Protein AF-A0A6P0T2D1-F1 (afdb_monomer_lite)

Sequence (50 aa):
MSLESNGKVDIIRTERGLTISGTRITLYDVMDYLTAEYPPKFIRGLFNLT

Structure (mmCIF, N/CA/C/O backbone):
data_AF-A0A6P0T2D1-F1
#
_entry.id   AF-A0A6P0T2D1-F1
#
loop_
_atom_site.group_PDB
_atom_site.id
_atom_site.type_symbol
_atom_site.label_atom_id
_atom_site.label_alt_id
_atom_site.label_comp_id
_atom_site.label_asym_id
_atom_site.label_entity_id
_atom_site.label_seq_id
_atom_site.pdbx_PDB_ins_code
_atom_site.Cartn_x
_atom_site.Cartn_y
_atom_site.Cartn_z
_atom_site.occupancy
_atom_site.B_iso_or_equiv
_atom_site.auth_seq_id
_atom_site.auth_comp_id
_atom_site.auth_asym_id
_atom_site.auth_atom_id
_atom_site.pdbx_PDB_model_num
ATOM 1 N N . MET A 1 1 ? -24.875 7.689 -7.430 1.00 34.78 1 MET A N 1
ATOM 2 C CA . MET A 1 1 ? -23.646 7.974 -8.199 1.00 34.78 1 MET A CA 1
ATOM 3 C C . MET A 1 1 ? -22.716 6.800 -7.968 1.00 34.78 1 MET A C 1
ATOM 5 O O . MET A 1 1 ? -22.390 6.538 -6.820 1.00 34.78 1 MET A O 1
ATOM 9 N N . SER A 1 2 ? -22.445 6.018 -9.013 1.00 39.12 2 SER A N 1
ATOM 10 C CA . SER A 1 2 ? -21.618 4.810 -8.930 1.00 39.12 2 SER A CA 1
ATOM 11 C C . SER A 1 2 ? -20.177 5.216 -8.619 1.00 39.12 2 SER A C 1
ATOM 13 O O . SER A 1 2 ? -19.569 5.930 -9.412 1.00 39.12 2 SER A O 1
ATOM 15 N N . LEU A 1 3 ? -19.655 4.813 -7.459 1.00 48.88 3 LEU A N 1
ATOM 16 C CA . LEU A 1 3 ? -18.222 4.845 -7.184 1.00 48.88 3 LEU A CA 1
ATOM 17 C C . LEU A 1 3 ? -17.604 3.719 -8.011 1.00 48.88 3 LEU A C 1
ATOM 19 O O . LEU A 1 3 ? -17.512 2.582 -7.556 1.00 48.88 3 LEU A O 1
ATOM 23 N N . GLU A 1 4 ? -17.243 4.018 -9.256 1.00 45.06 4 GLU A N 1
ATOM 24 C CA . GLU A 1 4 ? -16.375 3.132 -10.019 1.00 45.06 4 GLU A CA 1
ATOM 25 C C . GLU A 1 4 ? -15.070 2.988 -9.229 1.00 45.06 4 GLU A C 1
ATOM 27 O O . GLU A 1 4 ? -14.323 3.956 -9.054 1.00 45.06 4 GLU A O 1
ATOM 32 N N . SER A 1 5 ? -14.816 1.794 -8.686 1.00 49.88 5 SER A N 1
ATOM 33 C CA . SER A 1 5 ? -13.575 1.469 -7.988 1.00 49.88 5 SER A CA 1
ATOM 34 C C . SER A 1 5 ? -12.448 1.400 -9.015 1.00 49.88 5 SER A C 1
ATOM 36 O O . SER A 1 5 ? -12.058 0.331 -9.482 1.00 49.88 5 SER A O 1
ATOM 38 N N . ASN A 1 6 ? -11.955 2.561 -9.428 1.00 52.06 6 ASN A N 1
ATOM 39 C CA . ASN A 1 6 ? -10.946 2.686 -10.466 1.00 52.06 6 ASN A CA 1
ATOM 40 C C . ASN A 1 6 ? -9.554 2.352 -9.908 1.00 52.06 6 ASN A C 1
ATOM 42 O O . ASN A 1 6 ? -8.710 3.237 -9.860 1.00 52.06 6 ASN A O 1
ATOM 46 N N . GLY A 1 7 ? -9.347 1.142 -9.364 1.00 55.22 7 GLY A N 1
ATOM 47 C CA . GLY A 1 7 ? -8.066 0.654 -8.810 1.00 55.22 7 GLY A CA 1
ATOM 48 C C . GLY A 1 7 ? -7.344 1.634 -7.873 1.00 55.22 7 GLY A C 1
ATOM 49 O O . GLY A 1 7 ? -6.124 1.590 -7.727 1.00 55.22 7 GLY A O 1
ATOM 50 N N . LYS A 1 8 ? -8.077 2.600 -7.315 1.00 60.78 8 LYS A N 1
ATOM 51 C CA . LYS A 1 8 ? -7.512 3.749 -6.630 1.00 60.78 8 LYS A CA 1
ATOM 52 C C . LYS A 1 8 ? -7.461 3.347 -5.177 1.00 60.78 8 LYS A C 1
ATOM 54 O O . LYS A 1 8 ? -8.495 3.299 -4.520 1.00 60.78 8 LYS A O 1
ATOM 59 N N . VAL A 1 9 ? -6.264 2.996 -4.721 1.00 65.38 9 VAL A N 1
ATOM 60 C CA . VAL A 1 9 ? -5.985 2.812 -3.299 1.00 65.38 9 VAL A CA 1
ATOM 61 C C . VAL A 1 9 ? -6.559 4.021 -2.568 1.00 65.38 9 VAL A C 1
ATOM 63 O O . VAL A 1 9 ? -6.158 5.158 -2.828 1.00 65.38 9 VAL A O 1
ATOM 66 N N . ASP A 1 10 ? -7.557 3.778 -1.726 1.00 80.00 10 ASP A N 1
ATOM 67 C CA . ASP A 1 10 ? -8.280 4.846 -1.056 1.00 80.00 10 ASP A CA 1
ATOM 68 C C . ASP A 1 10 ? -7.377 5.362 0.070 1.00 80.00 10 ASP A C 1
ATOM 70 O O . ASP A 1 10 ? -7.067 4.634 1.012 1.00 80.00 10 ASP A O 1
ATOM 74 N N . ILE A 1 11 ? -6.829 6.568 -0.071 1.00 85.06 11 ILE A N 1
ATOM 75 C CA . ILE A 1 11 ? -5.941 7.151 0.941 1.00 85.06 11 ILE A CA 1
ATOM 76 C C . ILE A 1 11 ? -6.814 7.948 1.902 1.00 85.06 11 ILE A C 1
ATOM 78 O O . ILE A 1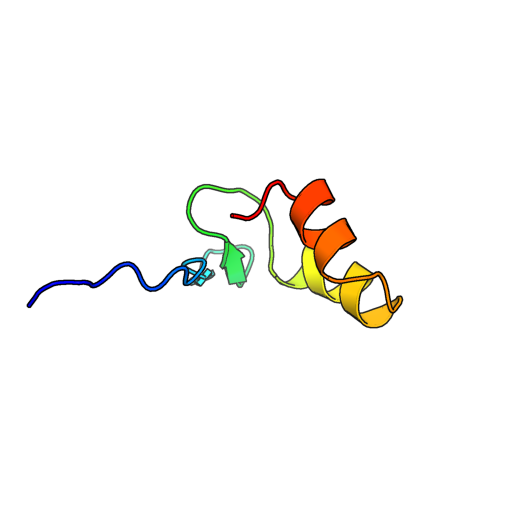 11 ? -7.380 8.977 1.535 1.00 85.06 11 ILE A O 1
ATOM 82 N N . ILE A 1 12 ? -6.892 7.487 3.145 1.00 88.50 12 ILE A N 1
ATOM 83 C CA . ILE A 1 12 ? -7.673 8.116 4.209 1.00 88.50 12 ILE A CA 1
ATOM 84 C C . ILE A 1 12 ? -6.761 8.884 5.161 1.00 88.50 12 ILE A C 1
ATOM 86 O O . ILE A 1 12 ? -5.629 8.485 5.433 1.00 88.50 12 ILE A O 1
ATOM 90 N N . ARG A 1 13 ? -7.250 10.003 5.699 1.00 87.31 13 ARG A N 1
ATOM 91 C CA . ARG A 1 13 ? -6.532 10.754 6.734 1.00 87.31 13 ARG A CA 1
ATOM 92 C C . ARG A 1 13 ? -6.951 10.253 8.112 1.00 87.31 13 ARG A C 1
ATOM 94 O O . ARG A 1 13 ? -8.127 10.300 8.454 1.00 87.31 13 ARG A O 1
ATOM 101 N N . THR A 1 14 ? -5.983 9.803 8.896 1.00 87.44 14 THR A N 1
ATOM 102 C CA . THR A 1 14 ? -6.147 9.363 10.285 1.00 87.44 14 THR A CA 1
ATOM 103 C C . THR A 1 14 ? -5.355 10.277 11.222 1.00 87.44 14 THR A C 1
ATOM 105 O O . THR A 1 14 ? -4.617 11.158 10.773 1.00 87.44 14 THR A O 1
ATOM 108 N N . GLU A 1 15 ? -5.457 10.055 12.533 1.00 87.50 15 GLU A N 1
ATOM 109 C CA . GLU A 1 15 ? -4.635 10.759 13.532 1.00 87.50 15 GLU A CA 1
ATOM 110 C C . GLU A 1 15 ? -3.124 10.540 13.328 1.00 87.50 15 GLU A C 1
ATOM 112 O O . GLU A 1 15 ? -2.317 11.360 13.753 1.00 87.50 15 GLU A O 1
ATOM 117 N N . ARG A 1 16 ? -2.731 9.463 12.632 1.00 81.56 16 ARG A N 1
ATOM 118 C CA . ARG A 1 16 ? -1.331 9.132 12.314 1.00 81.56 16 ARG A CA 1
ATOM 119 C C . ARG A 1 16 ? -0.852 9.729 10.986 1.00 81.56 16 ARG A C 1
ATOM 121 O O . ARG A 1 16 ? 0.314 9.565 10.642 1.00 81.56 16 ARG A O 1
ATOM 128 N N . GLY A 1 17 ? -1.731 10.395 10.235 1.00 88.69 17 GLY A N 1
ATOM 129 C CA . GLY A 1 17 ? -1.428 10.976 8.927 1.00 88.69 17 GLY A CA 1
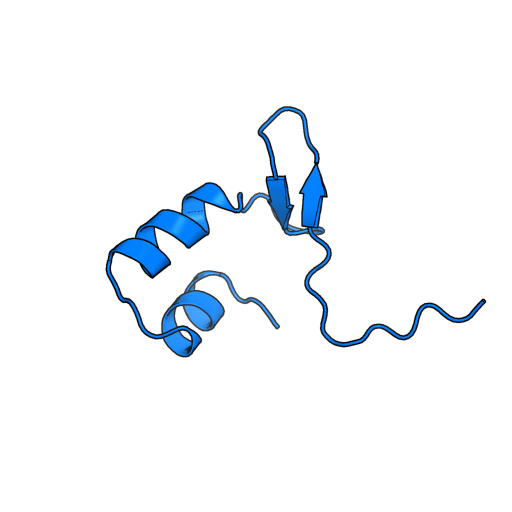ATOM 130 C C . GLY A 1 17 ? -2.206 10.329 7.783 1.00 88.69 17 GLY A C 1
ATOM 131 O O . GLY A 1 17 ? -3.346 9.905 7.951 1.00 88.69 17 GLY A O 1
ATOM 132 N N . LEU A 1 18 ? -1.611 10.300 6.590 1.00 90.88 18 LEU A N 1
ATOM 133 C CA . LEU A 1 18 ? -2.216 9.694 5.402 1.00 90.88 18 LEU A CA 1
ATOM 134 C C . LEU A 1 18 ? -1.986 8.182 5.433 1.00 90.88 18 LEU A C 1
ATOM 136 O O . LEU A 1 18 ? -0.843 7.736 5.490 1.00 90.88 18 LEU A O 1
ATOM 140 N N . THR A 1 19 ? -3.056 7.396 5.425 1.00 90.50 19 THR A N 1
ATOM 141 C CA . THR A 1 19 ? -3.036 5.937 5.579 1.00 90.50 19 THR A CA 1
ATOM 142 C C . THR A 1 19 ? -3.772 5.283 4.417 1.00 90.50 19 THR A C 1
ATOM 144 O O . THR A 1 19 ? -4.783 5.797 3.944 1.00 90.50 19 THR A O 1
ATOM 147 N N . ILE A 1 20 ? -3.275 4.142 3.952 1.00 87.31 20 ILE A N 1
ATOM 148 C CA . ILE A 1 20 ? -3.955 3.329 2.945 1.00 87.31 20 ILE A CA 1
ATOM 149 C C . ILE A 1 20 ? -5.172 2.658 3.594 1.00 87.31 20 ILE A C 1
ATOM 151 O O . ILE A 1 20 ? -5.029 1.919 4.572 1.00 87.31 20 ILE A O 1
ATOM 155 N N . SER A 1 21 ? -6.365 2.918 3.060 1.00 84.06 21 SER A N 1
ATOM 156 C CA . SER A 1 21 ? -7.636 2.398 3.570 1.00 84.06 21 SER A CA 1
ATOM 157 C C . SER A 1 21 ? -7.620 0.876 3.662 1.00 84.06 21 SER A C 1
ATOM 159 O O . SER A 1 21 ? -7.089 0.185 2.795 1.00 84.06 21 SER A O 1
ATOM 161 N N . GLY A 1 22 ? -8.176 0.351 4.753 1.00 79.94 22 GLY A N 1
ATOM 162 C CA . GLY A 1 22 ? -8.148 -1.082 5.052 1.00 79.94 22 GLY A CA 1
ATOM 163 C C . GLY A 1 22 ? -6.807 -1.595 5.588 1.00 79.94 22 GLY A C 1
ATOM 164 O O . GLY A 1 22 ? -6.703 -2.776 5.909 1.00 79.94 22 GLY A O 1
ATOM 165 N N . THR A 1 23 ? -5.793 -0.736 5.745 1.00 84.00 23 THR A N 1
ATOM 166 C CA . THR A 1 23 ? -4.484 -1.113 6.296 1.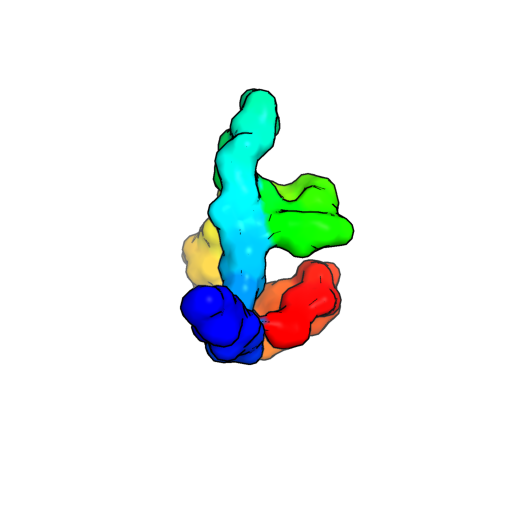00 84.00 23 THR A CA 1
ATOM 167 C C . THR A 1 23 ? -4.027 -0.149 7.394 1.00 84.00 23 THR A C 1
ATOM 169 O O . THR A 1 23 ? -4.624 0.900 7.631 1.00 84.00 23 THR A O 1
ATOM 172 N N . ARG A 1 24 ? -2.936 -0.506 8.081 1.00 86.25 24 ARG A N 1
ATOM 173 C CA . ARG A 1 24 ? -2.206 0.387 8.998 1.00 86.25 24 ARG A CA 1
ATOM 174 C C . ARG A 1 24 ? -0.983 1.039 8.336 1.00 86.25 24 ARG A C 1
ATOM 176 O O . ARG A 1 24 ? -0.143 1.577 9.049 1.00 86.25 24 ARG A O 1
ATOM 183 N N . ILE A 1 25 ? -0.872 0.961 7.008 1.00 88.12 25 ILE A N 1
ATOM 184 C CA . ILE A 1 25 ? 0.284 1.445 6.247 1.00 88.12 25 ILE A CA 1
ATOM 185 C C . ILE A 1 25 ? 0.105 2.932 5.979 1.00 88.12 25 ILE A C 1
ATOM 187 O O . ILE A 1 25 ? -0.904 3.346 5.396 1.00 88.12 25 ILE A O 1
ATOM 191 N N . THR A 1 26 ? 1.073 3.741 6.396 1.00 90.31 26 THR A N 1
ATOM 192 C CA . THR A 1 26 ? 1.059 5.170 6.095 1.00 90.31 26 THR A CA 1
ATOM 193 C C . THR A 1 26 ? 1.690 5.445 4.737 1.00 90.31 26 THR A C 1
ATOM 195 O O . THR A 1 26 ? 2.537 4.695 4.257 1.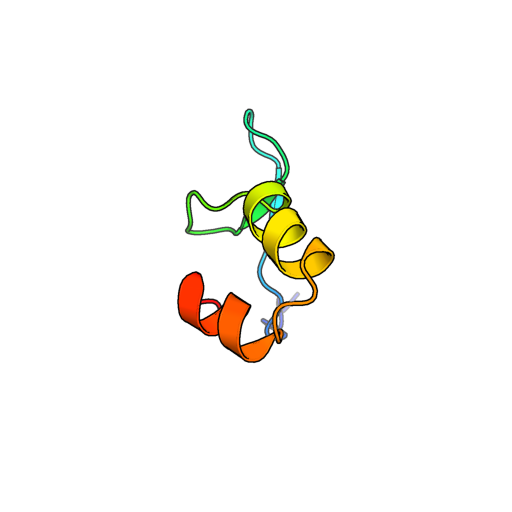00 90.31 26 THR A O 1
ATOM 198 N N . LEU A 1 27 ? 1.298 6.551 4.105 1.00 88.44 27 LEU A N 1
ATOM 199 C CA . LEU A 1 27 ? 1.947 6.997 2.876 1.00 88.44 27 LEU A CA 1
ATOM 200 C C . LEU A 1 27 ? 3.441 7.265 3.115 1.00 88.44 27 LEU A C 1
ATOM 202 O O . LEU A 1 27 ? 4.247 7.032 2.226 1.00 88.44 27 LEU A O 1
ATOM 206 N N . TYR A 1 28 ? 3.810 7.708 4.320 1.00 88.56 28 TYR A N 1
ATOM 207 C CA . TYR A 1 28 ? 5.201 7.946 4.702 1.00 88.56 28 TYR A CA 1
ATOM 208 C C . TYR A 1 28 ? 6.036 6.665 4.660 1.00 88.56 28 TYR A C 1
ATOM 210 O O . TYR A 1 28 ? 7.120 6.684 4.087 1.00 88.56 28 TYR A O 1
ATOM 218 N N . ASP A 1 29 ? 5.482 5.542 5.130 1.00 86.69 29 ASP A N 1
ATOM 219 C CA . ASP A 1 29 ? 6.152 4.238 5.048 1.00 86.69 29 ASP A CA 1
ATOM 220 C C . ASP A 1 29 ? 6.447 3.844 3.596 1.00 86.69 29 ASP A C 1
ATOM 222 O O . ASP A 1 29 ? 7.449 3.199 3.326 1.00 86.69 29 ASP A O 1
ATOM 226 N N . VAL A 1 30 ? 5.591 4.237 2.648 1.00 87.06 30 VAL A N 1
ATOM 227 C CA . VAL A 1 30 ? 5.780 3.977 1.212 1.00 87.06 30 VAL A CA 1
ATOM 228 C C . VAL A 1 30 ? 6.784 4.957 0.590 1.00 87.06 30 VAL A C 1
ATOM 230 O O . VAL A 1 30 ? 7.559 4.571 -0.289 1.00 87.06 30 VAL A O 1
ATOM 233 N N . MET A 1 31 ? 6.785 6.215 1.039 1.00 89.00 31 MET A N 1
ATOM 234 C CA . MET A 1 31 ? 7.654 7.277 0.517 1.00 89.00 31 MET A CA 1
ATOM 235 C C . MET A 1 31 ? 9.137 6.997 0.764 1.00 89.00 31 MET A C 1
ATOM 237 O O . MET A 1 31 ? 9.950 7.360 -0.085 1.00 89.00 31 MET A O 1
ATOM 241 N N . ASP A 1 32 ? 9.493 6.300 1.844 1.00 89.56 32 ASP A N 1
ATOM 242 C CA . ASP A 1 32 ? 10.879 5.882 2.092 1.00 89.56 32 ASP A CA 1
ATOM 243 C C . ASP A 1 32 ? 11.384 4.930 0.997 1.00 89.56 32 ASP A C 1
ATOM 245 O O . ASP A 1 32 ? 12.462 5.135 0.437 1.00 89.56 32 ASP A O 1
ATOM 249 N N . TYR A 1 33 ? 10.576 3.939 0.601 1.00 89.75 33 TYR A N 1
ATOM 250 C CA . TYR A 1 33 ? 10.939 3.021 -0.487 1.00 89.75 33 TYR A CA 1
ATOM 251 C C . TYR A 1 33 ? 10.927 3.705 -1.856 1.00 89.75 33 TYR A C 1
ATOM 253 O O . TYR A 1 33 ? 11.755 3.391 -2.707 1.00 89.75 33 TYR A O 1
ATOM 261 N N . LEU A 1 34 ? 10.010 4.649 -2.081 1.00 87.88 34 LEU A N 1
ATOM 262 C CA . LEU A 1 34 ? 9.999 5.440 -3.314 1.00 87.88 34 LEU A CA 1
ATOM 263 C C . LEU A 1 34 ? 11.248 6.320 -3.428 1.00 87.88 34 LEU A C 1
ATOM 265 O O . LEU A 1 34 ? 11.843 6.396 -4.499 1.00 87.88 34 LEU A O 1
ATOM 269 N N . THR A 1 35 ? 11.657 6.954 -2.329 1.00 91.88 35 THR A N 1
ATOM 270 C CA . THR A 1 35 ? 12.844 7.823 -2.280 1.00 91.88 35 THR A CA 1
ATOM 271 C C . THR A 1 35 ? 14.132 7.019 -2.416 1.00 91.88 35 THR A C 1
ATOM 273 O O . THR A 1 35 ? 15.087 7.492 -3.019 1.00 91.88 35 THR A O 1
ATOM 276 N N . ALA A 1 36 ? 14.146 5.781 -1.924 1.00 94.00 36 ALA A N 1
ATOM 277 C CA . ALA A 1 36 ? 15.231 4.831 -2.153 1.00 94.00 36 ALA A CA 1
ATOM 278 C C . ALA A 1 36 ? 15.180 4.155 -3.544 1.00 94.00 36 ALA A C 1
ATOM 280 O O . ALA A 1 36 ? 15.865 3.158 -3.763 1.00 94.00 36 ALA A O 1
ATOM 281 N N . GLU A 1 37 ? 14.371 4.680 -4.473 1.00 91.81 37 GLU A N 1
ATOM 282 C CA . GLU A 1 37 ? 14.266 4.250 -5.875 1.00 91.81 37 GLU A CA 1
ATOM 283 C C . GLU A 1 37 ? 13.895 2.768 -6.060 1.00 91.81 37 GLU A C 1
ATOM 285 O O . GLU A 1 37 ? 14.194 2.149 -7.087 1.00 91.81 37 GLU A O 1
ATOM 290 N N . TYR A 1 38 ? 13.192 2.174 -5.088 1.00 89.62 38 TYR A N 1
ATOM 291 C CA . TYR A 1 38 ? 12.725 0.800 -5.236 1.00 89.62 38 TYR A CA 1
ATOM 292 C C . TYR A 1 38 ? 11.683 0.693 -6.362 1.00 89.62 38 TYR A C 1
ATOM 294 O O . TYR A 1 38 ? 10.805 1.553 -6.500 1.00 89.62 38 TYR A O 1
ATOM 302 N N . PRO A 1 39 ? 11.698 -0.402 -7.147 1.00 90.44 39 PRO A N 1
ATOM 303 C CA . PRO A 1 39 ? 10.719 -0.606 -8.203 1.00 90.44 39 PRO A CA 1
ATOM 304 C C . PRO A 1 39 ? 9.281 -0.581 -7.653 1.00 90.44 39 PRO A C 1
ATOM 306 O O . PRO A 1 39 ? 8.982 -1.317 -6.710 1.00 90.44 39 PRO A O 1
ATOM 309 N N . PRO A 1 40 ? 8.330 0.137 -8.279 1.00 85.38 40 PRO A N 1
ATOM 310 C CA . PRO A 1 40 ? 6.947 0.198 -7.798 1.00 85.38 40 PRO A CA 1
ATOM 311 C C . PRO A 1 40 ? 6.266 -1.172 -7.666 1.00 85.38 40 PRO A C 1
ATOM 313 O O . PRO A 1 40 ? 5.439 -1.375 -6.782 1.00 85.38 40 PRO A O 1
ATOM 316 N N . LYS A 1 41 ? 6.636 -2.148 -8.511 1.00 87.25 41 LYS A N 1
ATOM 317 C CA . LYS A 1 41 ? 6.168 -3.541 -8.393 1.00 87.25 41 LYS A CA 1
ATOM 318 C C . LYS A 1 41 ? 6.630 -4.207 -7.094 1.00 87.25 41 LYS A C 1
ATOM 320 O O . LYS A 1 41 ? 5.868 -4.962 -6.503 1.00 87.25 41 LYS A O 1
ATOM 325 N N . PHE A 1 42 ? 7.856 -3.918 -6.661 1.00 88.44 42 PHE A N 1
ATOM 326 C CA . PHE A 1 42 ? 8.409 -4.440 -5.416 1.00 88.44 42 PHE A CA 1
ATOM 327 C C . PHE A 1 42 ? 7.682 -3.840 -4.212 1.00 88.44 42 PHE A C 1
ATOM 329 O O . PHE A 1 42 ? 7.202 -4.579 -3.361 1.00 88.44 42 PHE A O 1
ATOM 336 N N . ILE A 1 43 ? 7.502 -2.517 -4.202 1.00 88.12 43 ILE A N 1
ATOM 337 C CA . ILE A 1 43 ? 6.777 -1.796 -3.146 1.00 88.12 43 ILE A CA 1
ATOM 338 C C . ILE A 1 43 ? 5.332 -2.308 -3.030 1.00 88.12 43 ILE A C 1
ATOM 340 O O . ILE A 1 43 ? 4.853 -2.589 -1.934 1.00 88.12 43 ILE A O 1
ATOM 344 N N . ARG A 1 44 ? 4.649 -2.511 -4.166 1.00 84.50 44 ARG A 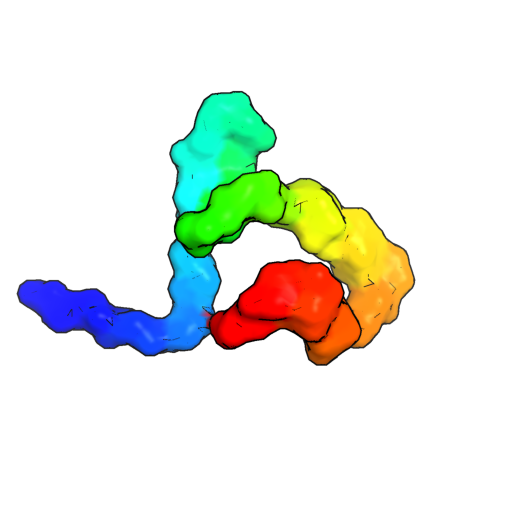N 1
ATOM 345 C CA . ARG A 1 44 ? 3.304 -3.109 -4.198 1.00 84.50 44 ARG A CA 1
ATOM 346 C C . ARG A 1 44 ? 3.272 -4.515 -3.607 1.00 84.50 44 ARG A C 1
ATOM 348 O O . ARG A 1 44 ? 2.366 -4.806 -2.837 1.00 84.50 44 ARG A O 1
ATOM 355 N N . GLY A 1 45 ? 4.255 -5.360 -3.923 1.00 85.88 45 GLY A N 1
ATOM 356 C CA . GLY A 1 45 ? 4.368 -6.701 -3.342 1.00 85.88 45 GLY A CA 1
ATOM 357 C C . GLY A 1 45 ? 4.649 -6.677 -1.838 1.00 85.88 45 GLY A C 1
ATOM 358 O O . GLY A 1 45 ? 4.051 -7.447 -1.094 1.00 85.88 45 GLY A O 1
ATOM 359 N N . LEU A 1 46 ? 5.500 -5.755 -1.383 1.00 85.81 46 LEU A N 1
ATOM 360 C CA . LEU A 1 46 ? 5.884 -5.612 0.024 1.00 85.81 46 LEU A CA 1
ATOM 361 C C . LEU A 1 46 ? 4.690 -5.240 0.914 1.00 85.81 46 LEU A C 1
ATOM 363 O O . LEU A 1 46 ? 4.541 -5.757 2.017 1.00 85.81 46 LEU A O 1
ATOM 367 N N . PHE A 1 47 ? 3.821 -4.369 0.404 1.00 83.31 47 PHE A N 1
ATOM 368 C CA . PHE A 1 47 ? 2.636 -3.878 1.106 1.00 83.31 47 PHE A CA 1
ATOM 369 C C . PHE A 1 47 ? 1.334 -4.583 0.687 1.00 83.31 47 PHE A C 1
ATOM 371 O O . PHE A 1 47 ? 0.260 -4.200 1.149 1.00 83.31 47 PHE A O 1
ATOM 378 N N . ASN A 1 48 ? 1.423 -5.600 -0.178 1.00 80.12 48 ASN A N 1
ATOM 379 C CA . ASN A 1 48 ? 0.292 -6.315 -0.777 1.00 80.12 48 ASN A CA 1
ATOM 380 C C . ASN A 1 48 ? -0.797 -5.370 -1.332 1.00 80.12 48 ASN A C 1
ATOM 382 O O . ASN A 1 48 ? -1.994 -5.578 -1.130 1.00 80.12 48 ASN A O 1
ATOM 386 N N . LEU A 1 49 ? -0.357 -4.294 -1.993 1.00 75.56 49 LEU A N 1
ATOM 387 C CA . LEU A 1 49 ? -1.220 -3.273 -2.585 1.00 75.56 49 LEU A CA 1
ATOM 388 C C . LEU A 1 49 ? -1.690 -3.755 -3.958 1.00 75.56 49 LEU A C 1
ATOM 390 O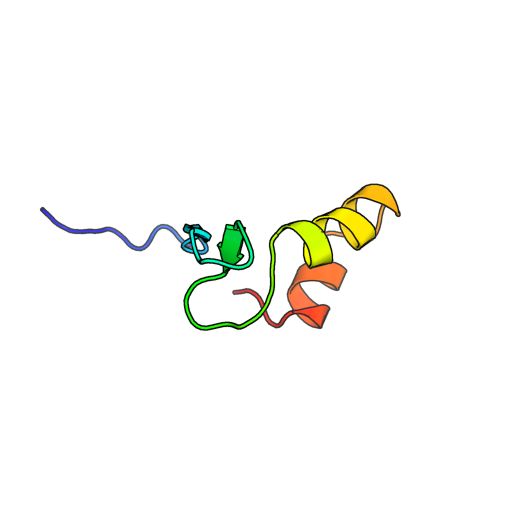 O . LEU A 1 49 ? -0.861 -4.043 -4.826 1.00 75.56 49 LEU A O 1
ATOM 394 N N . THR A 1 50 ? -3.008 -3.837 -4.135 1.00 67.88 50 THR A N 1
ATOM 395 C CA . THR A 1 50 ? -3.666 -4.266 -5.379 1.00 67.88 50 THR A CA 1
ATOM 396 C C . THR A 1 50 ? -3.861 -3.105 -6.339 1.00 67.88 50 THR A C 1
ATOM 398 O O . THR A 1 50 ? -4.397 -2.073 -5.873 1.00 67.88 50 THR A O 1
#

Radius of gyration: 12.04 Å; chains: 1; bounding box: 39×18×24 Å

Secondary structure (DSSP, 8-state):
------S---EEEETTEEEETTSS-BHHHHHHHHHTT--HHHHHHHTT--

pLDDT: mean 79.91, std 15.09, range [34.78, 94.0]

Foldseek 3Di:
DDPPPPLDQDFDQDPVGTARPPDPHHVVNLVVCVVVVHDPVVSCVVVVRD